Protein AF-A0A7Y2H5V3-F1 (afdb_monomer)

Sequence (68 aa):
VWMRDAFFHNGNLASLEDVLDPQRMEPDYVPTGFKPATVETMAVKGHPFGMDISAKEKEALLAYLKSL

pLDDT: mean 92.51, std 6.37, range [64.88, 98.06]

Mean predicted aligned error: 3.19 Å

Radius of gyration: 12.35 Å; Cα contacts (8 Å, |Δi|>4): 89; chains: 1; bounding box: 25×27×30 Å

Structure (mmCIF, N/CA/C/O backbone):
data_AF-A0A7Y2H5V3-F1
#
_entry.id   AF-A0A7Y2H5V3-F1
#
loop_
_atom_site.group_PDB
_atom_site.id
_atom_site.type_symbol
_atom_site.label_atom_id
_atom_site.label_alt_id
_atom_site.label_comp_id
_atom_site.label_asym_id
_atom_site.label_entity_id
_atom_site.label_seq_id
_atom_site.pdbx_PDB_ins_code
_atom_site.Cartn_x
_atom_site.Cartn_y
_atom_site.Cartn_z
_atom_site.occupancy
_atom_site.B_iso_or_equiv
_atom_site.auth_seq_id
_atom_site.auth_comp_id
_atom_site.auth_asym_id
_atom_site.auth_atom_id
_atom_site.pdbx_PDB_model_num
ATOM 1 N N . VAL A 1 1 ? 0.540 12.938 4.795 1.00 64.88 1 VAL A N 1
ATOM 2 C CA . VAL A 1 1 ? 1.321 11.843 4.127 1.00 64.88 1 VAL A CA 1
ATOM 3 C C . VAL A 1 1 ? 0.719 11.398 2.792 1.00 64.88 1 VAL A C 1
ATOM 5 O O . VAL A 1 1 ? 1.462 11.064 1.879 1.00 64.88 1 VAL A O 1
ATOM 8 N N . TRP A 1 2 ? -0.607 11.420 2.671 1.00 71.31 2 TRP A N 1
ATOM 9 C CA . TRP A 1 2 ? -1.385 10.894 1.544 1.00 71.31 2 TRP A CA 1
ATOM 10 C C . TRP A 1 2 ? -1.346 11.713 0.23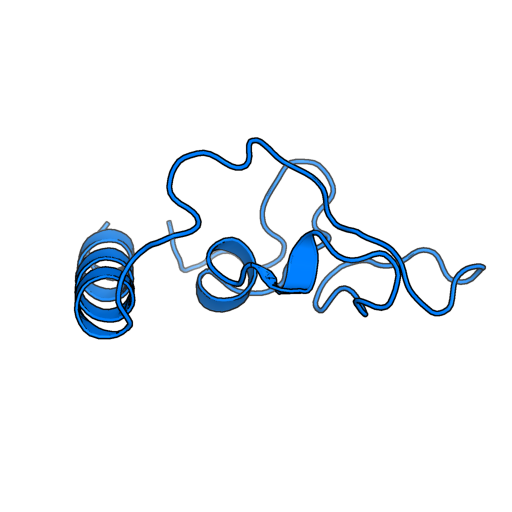8 1.00 71.31 2 TRP A C 1
ATOM 12 O O . TRP A 1 2 ? -1.708 11.177 -0.797 1.00 71.31 2 TRP A O 1
ATOM 22 N N . MET A 1 3 ? -0.893 12.976 0.244 1.00 74.00 3 MET A N 1
ATOM 23 C CA . MET A 1 3 ? -0.718 13.789 -0.982 1.00 74.00 3 MET A CA 1
ATOM 24 C C . MET A 1 3 ? 0.518 13.377 -1.808 1.00 74.00 3 MET A C 1
ATOM 26 O O . MET A 1 3 ? 1.142 14.207 -2.469 1.00 74.00 3 MET A O 1
ATOM 30 N N . ARG A 1 4 ? 0.942 12.117 -1.702 1.00 73.19 4 ARG A N 1
ATOM 31 C CA . ARG A 1 4 ? 2.082 11.564 -2.429 1.00 73.19 4 ARG A CA 1
ATOM 32 C C . ARG A 1 4 ? 1.587 10.365 -3.209 1.00 73.19 4 ARG A C 1
ATOM 34 O O . ARG A 1 4 ? 1.044 9.443 -2.613 1.00 73.19 4 ARG A O 1
ATOM 41 N N . ASP A 1 5 ? 1.849 10.383 -4.503 1.00 79.75 5 ASP A N 1
ATOM 42 C CA . ASP A 1 5 ? 1.822 9.177 -5.314 1.00 79.75 5 ASP A CA 1
ATOM 43 C C . ASP A 1 5 ? 3.155 8.432 -5.137 1.00 79.75 5 ASP A C 1
ATOM 45 O O . ASP A 1 5 ? 4.157 9.025 -4.722 1.00 79.75 5 ASP A O 1
ATOM 49 N N . ALA A 1 6 ? 3.173 7.140 -5.473 1.00 89.50 6 ALA A N 1
ATOM 50 C CA . ALA A 1 6 ? 4.364 6.286 -5.438 1.00 89.50 6 ALA A CA 1
ATOM 51 C C . ALA A 1 6 ? 4.981 6.135 -4.025 1.00 89.50 6 ALA A C 1
ATOM 53 O O . ALA A 1 6 ? 5.986 6.750 -3.664 1.00 89.50 6 ALA A O 1
ATOM 54 N N . PHE A 1 7 ? 4.378 5.261 -3.220 1.00 92.81 7 PHE A N 1
ATOM 55 C CA . PHE A 1 7 ? 4.810 4.922 -1.866 1.00 92.81 7 PHE A CA 1
ATOM 56 C C . PHE A 1 7 ? 6.062 4.030 -1.841 1.00 92.81 7 PHE A C 1
ATOM 58 O O . PHE A 1 7 ? 6.333 3.260 -2.764 1.00 92.81 7 PHE A O 1
ATOM 65 N N . PHE A 1 8 ? 6.787 4.110 -0.716 1.00 91.00 8 PHE A N 1
ATOM 66 C CA . PHE A 1 8 ? 8.104 3.505 -0.468 1.00 91.00 8 PHE A CA 1
ATOM 67 C C . PHE A 1 8 ? 9.235 4.049 -1.359 1.00 91.00 8 PHE A C 1
ATOM 69 O O . PHE A 1 8 ? 9.041 4.920 -2.196 1.00 91.00 8 PHE A O 1
ATOM 76 N N . HIS A 1 9 ? 10.460 3.562 -1.137 1.00 91.25 9 HIS A N 1
ATOM 77 C CA . HIS A 1 9 ? 11.653 4.008 -1.869 1.00 91.25 9 HIS A CA 1
ATOM 78 C C . HIS A 1 9 ? 11.657 3.589 -3.349 1.00 91.25 9 HIS A C 1
ATOM 80 O O . HIS A 1 9 ? 12.402 4.152 -4.143 1.00 91.25 9 HIS A O 1
ATOM 86 N N . ASN A 1 10 ? 10.862 2.578 -3.702 1.00 91.50 10 ASN A N 1
ATOM 87 C CA . ASN A 1 10 ? 10.775 1.999 -5.040 1.00 91.50 10 ASN A CA 1
ATOM 88 C C . ASN A 1 10 ? 9.551 2.493 -5.831 1.00 91.50 10 ASN A C 1
ATOM 90 O O . ASN A 1 10 ? 9.469 2.248 -7.032 1.00 91.50 10 ASN A O 1
ATOM 94 N N . GLY A 1 11 ? 8.612 3.190 -5.179 1.00 94.50 11 GLY A N 1
ATOM 95 C CA . GLY A 1 11 ? 7.450 3.789 -5.829 1.00 94.50 11 GLY A CA 1
ATOM 96 C C . GLY A 1 11 ? 6.472 2.790 -6.450 1.00 94.50 11 GLY A C 1
ATOM 97 O O . GLY A 1 11 ? 5.706 3.168 -7.332 1.00 94.50 11 GLY A O 1
ATOM 98 N N . ASN A 1 12 ? 6.499 1.515 -6.047 1.00 96.75 12 ASN A N 1
ATOM 99 C CA . ASN A 1 12 ? 5.705 0.464 -6.694 1.00 96.75 12 ASN A CA 1
ATOM 100 C C . ASN A 1 12 ? 4.194 0.543 -6.393 1.00 96.75 12 ASN A C 1
ATOM 102 O O . ASN A 1 12 ? 3.407 -0.096 -7.085 1.00 96.75 12 ASN A O 1
ATOM 106 N N . LEU A 1 13 ? 3.774 1.299 -5.377 1.00 96.12 13 LEU A N 1
ATOM 107 C CA . LEU A 1 13 ? 2.377 1.379 -4.934 1.00 96.12 13 LEU A CA 1
ATOM 108 C C . LEU A 1 13 ? 1.876 2.812 -5.077 1.00 96.12 13 LEU A C 1
ATOM 110 O O . LEU A 1 13 ? 2.521 3.732 -4.581 1.00 96.12 13 LEU A O 1
ATOM 114 N N . ALA A 1 14 ? 0.751 3.017 -5.752 1.00 94.94 14 ALA A N 1
ATOM 115 C CA . ALA A 1 14 ? 0.247 4.354 -6.050 1.00 94.94 14 ALA A CA 1
ATOM 116 C C . ALA A 1 14 ? -0.550 4.976 -4.892 1.00 94.94 14 ALA A C 1
ATOM 118 O O . ALA A 1 14 ? -0.573 6.197 -4.775 1.00 94.94 14 ALA A O 1
ATOM 119 N N . SER A 1 15 ? -1.162 4.164 -4.024 1.00 94.00 15 SER A N 1
ATOM 120 C CA . SER A 1 15 ? -2.063 4.636 -2.963 1.00 94.00 15 SER A CA 1
ATOM 121 C C . SER A 1 15 ? -1.753 4.056 -1.575 1.00 94.00 15 SER A C 1
ATOM 123 O O . SER A 1 15 ? -1.039 3.061 -1.432 1.00 94.00 15 SER A O 1
ATOM 125 N N . LEU A 1 16 ? -2.321 4.665 -0.524 1.00 92.69 16 LEU A N 1
ATOM 126 C CA . 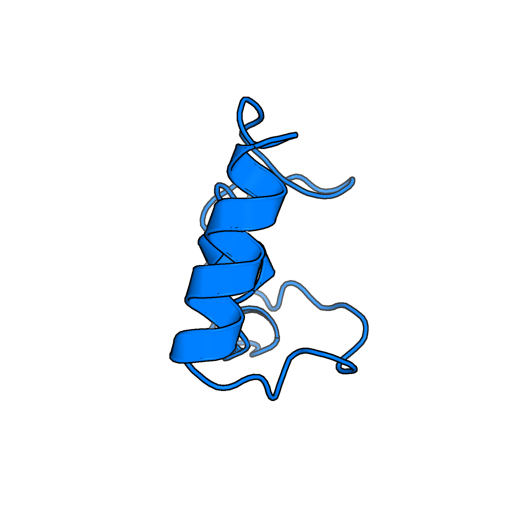LEU A 1 16 ? -2.266 4.112 0.839 1.00 92.69 16 LEU A CA 1
ATOM 127 C C . LEU A 1 16 ? -3.057 2.802 0.949 1.00 92.69 16 LEU A C 1
ATOM 129 O O . LEU A 1 16 ? -2.698 1.914 1.722 1.00 92.69 16 LEU A O 1
ATOM 133 N N . GLU A 1 17 ? -4.133 2.683 0.180 1.00 93.31 17 GLU A N 1
ATOM 134 C CA . GLU A 1 17 ? -4.959 1.489 0.078 1.00 93.31 17 GLU A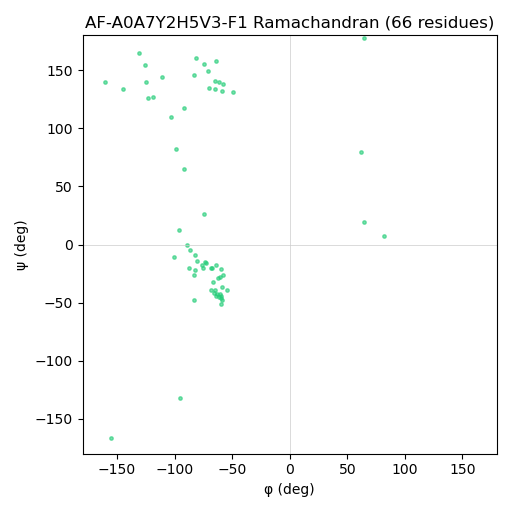 CA 1
ATOM 135 C C . GLU A 1 17 ? -4.138 0.300 -0.433 1.00 93.31 17 GLU A C 1
ATOM 137 O O . GLU A 1 17 ? -4.230 -0.780 0.161 1.00 93.31 17 GLU A O 1
ATOM 142 N N . ASP A 1 18 ? -3.286 0.535 -1.440 1.00 94.38 18 ASP A N 1
ATOM 143 C CA . ASP A 1 18 ? -2.342 -0.452 -1.973 1.00 94.38 18 ASP A CA 1
ATOM 144 C C . ASP A 1 18 ? -1.285 -0.837 -0.933 1.00 94.38 18 ASP A C 1
ATOM 146 O O . ASP A 1 18 ? -0.940 -2.005 -0.806 1.00 94.38 18 ASP A O 1
ATOM 150 N N . VAL A 1 19 ? -0.782 0.119 -0.140 1.00 93.00 19 VAL A N 1
ATOM 151 C CA . VAL A 1 19 ? 0.184 -0.155 0.946 1.00 93.00 19 VAL A CA 1
ATOM 152 C C . VAL A 1 19 ? -0.385 -1.134 1.980 1.00 93.00 19 VAL A C 1
ATOM 154 O O . VAL A 1 19 ? 0.350 -1.988 2.493 1.00 93.00 19 VAL A O 1
ATOM 157 N N . LEU A 1 20 ? -1.684 -1.027 2.264 1.00 93.06 20 LEU A N 1
ATOM 158 C CA . LEU A 1 20 ? -2.413 -1.851 3.232 1.00 93.06 20 LEU A CA 1
ATOM 159 C C . LEU A 1 20 ? -3.146 -3.042 2.587 1.00 93.06 20 LEU A C 1
ATOM 161 O O . LEU A 1 20 ? -4.022 -3.637 3.217 1.00 93.06 20 LEU A O 1
ATOM 165 N N . ASP A 1 21 ? -2.872 -3.371 1.326 1.00 93.38 21 ASP A N 1
ATOM 166 C CA . ASP A 1 21 ? -3.430 -4.553 0.666 1.00 93.38 21 ASP A CA 1
ATOM 16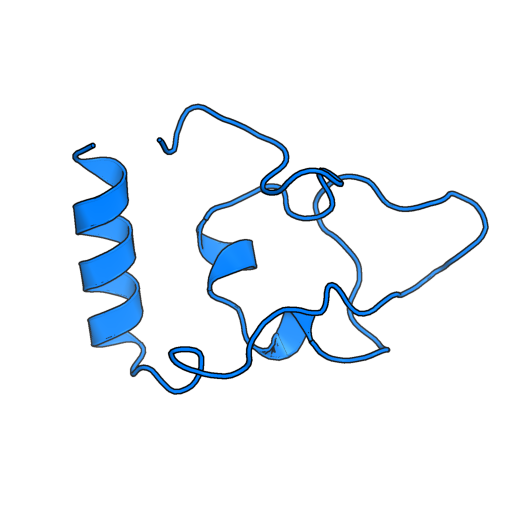7 C C . ASP A 1 21 ? -2.487 -5.761 0.836 1.00 93.38 21 ASP A C 1
ATOM 169 O O . ASP A 1 21 ? -1.352 -5.705 0.356 1.00 93.38 21 ASP A O 1
ATOM 173 N N . PRO A 1 22 ? -2.898 -6.855 1.512 1.00 94.25 22 PRO A N 1
ATOM 174 C CA . PRO A 1 22 ? -2.078 -8.062 1.619 1.00 94.25 22 PRO A CA 1
ATOM 175 C C . PRO A 1 22 ? -1.760 -8.696 0.262 1.00 94.25 22 PRO A C 1
ATOM 177 O O . PRO A 1 22 ? -0.673 -9.263 0.127 1.00 94.25 22 PRO A O 1
ATOM 180 N N . GLN A 1 23 ? -2.619 -8.528 -0.753 1.00 94.62 23 GLN A N 1
ATOM 181 C CA . GLN A 1 23 ? -2.394 -9.085 -2.091 1.00 94.62 23 GLN A CA 1
ATOM 182 C C . GLN A 1 23 ? -1.082 -8.585 -2.704 1.00 94.62 23 GLN A C 1
ATOM 184 O O . GLN A 1 23 ? -0.456 -9.296 -3.484 1.00 94.62 23 GLN A O 1
ATOM 189 N N . ARG A 1 24 ? -0.592 -7.402 -2.303 1.00 95.75 24 ARG A N 1
ATOM 190 C CA . ARG A 1 24 ? 0.684 -6.865 -2.797 1.00 95.75 24 ARG A CA 1
ATOM 191 C C . ARG A 1 24 ? 1.889 -7.758 -2.505 1.00 95.75 24 ARG A C 1
ATOM 193 O O . ARG A 1 24 ? 2.932 -7.586 -3.128 1.00 95.75 24 ARG A O 1
ATOM 200 N N . MET A 1 25 ? 1.795 -8.651 -1.519 1.00 95.06 25 MET A N 1
ATOM 201 C CA . MET A 1 25 ? 2.879 -9.563 -1.142 1.00 95.06 25 MET A CA 1
ATOM 202 C C . MET A 1 25 ? 2.965 -10.789 -2.060 1.00 95.06 25 MET A C 1
ATOM 204 O O . MET A 1 25 ? 3.990 -11.480 -2.048 1.00 95.06 25 MET A O 1
ATOM 208 N N . GLU A 1 26 ? 1.923 -11.034 -2.853 1.00 96.38 26 GLU A N 1
ATOM 209 C CA . GLU A 1 26 ? 1.802 -12.202 -3.713 1.00 96.38 26 GLU A CA 1
ATOM 210 C C . GLU A 1 26 ? 2.536 -12.006 -5.051 1.00 96.38 26 GLU A C 1
ATOM 212 O O . GLU A 1 26 ? 2.628 -10.890 -5.574 1.00 96.38 26 GLU A O 1
ATOM 217 N N . PRO A 1 27 ? 3.120 -13.075 -5.622 1.00 97.12 27 PRO A N 1
ATOM 218 C CA . PRO A 1 27 ? 3.921 -12.986 -6.845 1.00 97.12 27 PRO A CA 1
ATOM 219 C C . PRO A 1 27 ? 3.107 -12.622 -8.097 1.00 97.12 27 PRO A C 1
ATOM 221 O O . PRO A 1 27 ? 3.683 -12.166 -9.087 1.00 97.12 27 PRO A O 1
ATOM 224 N N . ASP A 1 28 ? 1.791 -12.820 -8.062 1.00 97.56 28 ASP A N 1
ATOM 225 C CA . ASP A 1 28 ? 0.852 -12.504 -9.140 1.00 97.56 28 ASP A CA 1
ATOM 226 C C . ASP A 1 28 ? 0.301 -11.067 -9.068 1.00 97.56 28 ASP A C 1
ATOM 228 O O . ASP A 1 28 ? -0.449 -10.647 -9.949 1.00 97.56 28 ASP A O 1
ATOM 232 N N . TYR A 1 29 ? 0.712 -10.277 -8.072 1.00 97.75 29 TYR A N 1
ATOM 233 C CA . TYR A 1 29 ? 0.312 -8.880 -7.953 1.00 97.75 29 TYR A CA 1
ATOM 234 C C . TYR A 1 29 ? 0.850 -8.020 -9.103 1.00 97.75 29 TYR A C 1
ATOM 236 O O . TYR A 1 29 ? 2.002 -8.150 -9.525 1.00 97.75 29 TYR A O 1
ATOM 244 N N . VAL A 1 30 ? 0.031 -7.082 -9.584 1.00 97.56 30 VAL A N 1
ATOM 245 C CA . VAL A 1 30 ? 0.447 -6.054 -10.545 1.00 97.56 30 VAL A CA 1
ATOM 246 C C . VAL A 1 30 ? 0.626 -4.736 -9.787 1.00 97.56 30 VAL A C 1
ATOM 248 O O . VAL A 1 30 ? -0.377 -4.154 -9.375 1.00 97.56 30 VAL A O 1
ATOM 251 N N . PRO A 1 31 ? 1.868 -4.243 -9.602 1.00 96.88 31 PRO A N 1
ATOM 252 C CA . PRO A 1 31 ? 2.112 -2.935 -9.002 1.00 96.88 31 PRO A CA 1
ATOM 253 C C . PRO A 1 31 ? 1.275 -1.828 -9.642 1.00 96.88 31 PRO A C 1
ATOM 255 O O . PRO A 1 31 ? 1.250 -1.690 -10.866 1.00 96.88 31 PRO A O 1
ATOM 258 N N . THR A 1 32 ? 0.616 -1.029 -8.806 1.00 95.94 32 THR A N 1
ATOM 259 C CA . THR A 1 32 ? -0.216 0.102 -9.244 1.00 95.94 32 THR A CA 1
ATOM 260 C C . THR A 1 32 ? 0.603 1.361 -9.532 1.00 95.94 32 THR A C 1
ATOM 262 O O . THR A 1 32 ? 0.147 2.237 -10.263 1.00 95.94 32 THR A O 1
ATOM 265 N N . GLY A 1 33 ? 1.808 1.458 -8.961 1.00 94.62 33 GLY A N 1
ATOM 266 C CA . GLY A 1 33 ? 2.783 2.512 -9.228 1.00 94.62 33 GLY A CA 1
ATOM 267 C C . GLY A 1 33 ? 3.809 2.095 -10.284 1.00 94.62 33 GLY A C 1
ATOM 268 O O . GLY A 1 33 ? 3.477 1.576 -11.348 1.00 94.62 33 GLY A O 1
ATOM 269 N N . PHE A 1 34 ? 5.092 2.324 -9.998 1.00 94.75 34 PHE A N 1
ATOM 270 C CA . PHE A 1 34 ? 6.173 1.883 -10.876 1.00 94.75 34 PHE A CA 1
ATOM 271 C C . PHE A 1 34 ? 6.185 0.353 -11.013 1.00 94.75 34 PHE A C 1
ATOM 273 O O . PHE A 1 34 ? 6.039 -0.375 -10.034 1.00 94.75 34 PHE A O 1
ATOM 280 N N . LYS A 1 35 ? 6.432 -0.144 -12.224 1.00 95.56 35 LYS A N 1
ATOM 281 C CA . LYS A 1 35 ? 6.704 -1.555 -12.515 1.00 95.56 35 LYS A CA 1
ATOM 282 C C . LYS A 1 35 ? 7.733 -1.624 -13.645 1.00 95.56 35 LYS A C 1
ATOM 284 O O . LYS A 1 35 ? 7.559 -0.915 -14.638 1.00 95.56 35 LYS A O 1
ATOM 289 N N . PRO A 1 36 ? 8.788 -2.451 -13.547 1.00 94.75 36 PRO A N 1
ATOM 290 C CA . PRO A 1 36 ? 9.712 -2.639 -14.659 1.00 94.75 36 PRO A CA 1
ATOM 291 C C . PRO A 1 36 ? 8.977 -3.133 -15.913 1.00 94.75 36 PRO A C 1
ATOM 293 O O . PRO A 1 36 ? 8.131 -4.019 -15.835 1.00 94.75 36 PRO A O 1
ATOM 296 N N . ALA A 1 37 ? 9.331 -2.602 -17.085 1.00 94.88 37 ALA A N 1
ATOM 297 C CA . ALA A 1 37 ? 8.677 -2.967 -18.347 1.00 94.88 37 ALA A CA 1
ATOM 298 C C . ALA A 1 37 ? 8.882 -4.442 -18.749 1.00 94.88 37 ALA A C 1
ATOM 300 O O . ALA A 1 37 ? 8.149 -4.962 -19.583 1.00 94.88 37 ALA A O 1
ATOM 301 N N . THR A 1 38 ? 9.877 -5.117 -18.168 1.00 96.94 38 THR A N 1
ATOM 302 C CA . THR A 1 38 ? 10.237 -6.511 -18.460 1.00 96.94 38 THR A CA 1
ATOM 303 C C . THR A 1 38 ? 9.452 -7.543 -17.650 1.00 96.94 38 THR A C 1
ATOM 305 O O . THR A 1 38 ? 9.649 -8.736 -17.871 1.00 96.94 38 THR A O 1
ATOM 308 N N . VAL A 1 39 ? 8.602 -7.122 -16.705 1.00 96.38 39 VAL A N 1
ATOM 309 C CA . VAL A 1 39 ? 7.822 -8.031 -15.849 1.00 96.38 39 VAL A CA 1
ATOM 310 C C . VAL A 1 39 ? 6.331 -7.724 -15.934 1.00 96.38 39 VAL A C 1
ATOM 312 O O . VAL A 1 39 ? 5.918 -6.562 -15.967 1.00 96.38 39 VAL A O 1
ATOM 315 N N . GLU A 1 40 ? 5.498 -8.763 -15.958 1.00 96.62 40 GLU A N 1
ATOM 316 C CA . GLU A 1 40 ? 4.037 -8.622 -15.973 1.00 96.62 40 GLU A CA 1
ATOM 317 C C . GLU A 1 40 ? 3.478 -8.429 -14.563 1.00 96.62 40 GLU A C 1
ATOM 319 O O . GLU A 1 40 ? 2.752 -7.459 -14.328 1.00 96.62 40 GLU A O 1
ATOM 324 N N . THR A 1 41 ? 3.909 -9.273 -13.626 1.00 98.06 41 THR A N 1
ATOM 325 C CA . THR A 1 41 ? 3.552 -9.240 -12.205 1.00 98.06 41 THR A CA 1
ATOM 326 C C . THR A 1 41 ? 4.812 -9.210 -11.345 1.00 98.06 41 THR A C 1
ATOM 328 O O . THR A 1 41 ? 5.887 -9.652 -11.763 1.00 98.06 41 THR A O 1
ATOM 331 N N . MET A 1 42 ? 4.699 -8.661 -10.139 1.00 97.12 42 MET A N 1
ATOM 332 C CA . MET A 1 42 ? 5.719 -8.785 -9.107 1.00 97.12 42 MET A CA 1
ATOM 333 C C . MET A 1 42 ? 5.138 -8.497 -7.723 1.00 97.12 42 MET A C 1
ATOM 335 O O . MET A 1 42 ? 4.412 -7.524 -7.522 1.00 97.12 42 MET A O 1
ATOM 339 N N . ALA A 1 43 ? 5.570 -9.287 -6.744 1.00 96.88 43 ALA A N 1
ATOM 340 C CA . ALA A 1 43 ? 5.318 -8.991 -5.344 1.00 96.88 43 ALA A CA 1
ATOM 341 C C . ALA A 1 43 ? 6.040 -7.701 -4.923 1.00 96.88 43 ALA A C 1
ATOM 343 O O . ALA A 1 43 ? 7.246 -7.538 -5.140 1.00 96.88 43 ALA A O 1
ATOM 344 N N . VAL A 1 44 ? 5.331 -6.829 -4.217 1.00 96.38 44 VAL A N 1
ATOM 345 C CA . VAL A 1 44 ? 5.889 -5.693 -3.482 1.00 96.38 44 VAL A CA 1
ATOM 346 C C . VAL A 1 44 ? 6.006 -6.103 -2.019 1.00 96.38 44 VAL A C 1
ATOM 348 O O . VAL A 1 44 ? 5.133 -5.825 -1.200 1.00 96.38 44 VAL A O 1
ATOM 351 N N . LYS A 1 45 ? 7.087 -6.817 -1.689 1.00 94.12 45 LYS A N 1
ATOM 352 C CA . LYS A 1 45 ? 7.289 -7.389 -0.351 1.00 94.12 45 LYS A CA 1
ATOM 353 C C . LYS A 1 45 ? 7.593 -6.329 0.709 1.00 94.12 45 LYS A C 1
ATOM 355 O O . LYS A 1 45 ? 8.231 -5.313 0.452 1.00 94.12 45 LYS A O 1
ATOM 360 N N . GLY A 1 46 ? 7.172 -6.612 1.934 1.00 90.31 46 GLY A N 1
ATOM 361 C CA . GLY A 1 46 ? 7.517 -5.876 3.145 1.00 90.31 46 GLY A CA 1
ATOM 362 C C . GLY A 1 46 ? 7.386 -6.789 4.360 1.00 90.31 46 GLY A C 1
ATOM 363 O O . GLY A 1 46 ? 7.272 -8.006 4.219 1.00 90.31 46 GLY A O 1
ATOM 364 N N . HIS A 1 47 ? 7.386 -6.212 5.557 1.00 90.69 47 HIS A N 1
ATOM 365 C CA . HIS A 1 47 ? 7.147 -6.992 6.766 1.00 90.69 47 HIS A CA 1
ATOM 366 C C . HIS A 1 47 ? 5.669 -7.444 6.824 1.00 90.69 47 HIS A C 1
ATOM 368 O O . HIS A 1 47 ? 4.799 -6.613 6.563 1.00 90.69 47 HIS A O 1
ATOM 374 N N . PRO A 1 48 ? 5.356 -8.715 7.155 1.00 88.19 48 PRO A N 1
ATOM 375 C CA . PRO A 1 48 ? 3.974 -9.217 7.158 1.00 88.19 48 PRO A CA 1
ATOM 376 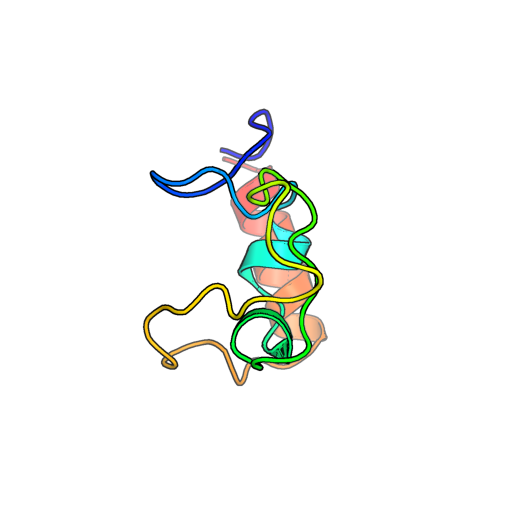C C . PRO A 1 48 ? 3.156 -8.755 8.375 1.00 88.19 48 PRO A C 1
ATOM 378 O O . PRO A 1 48 ? 1.931 -8.821 8.376 1.00 88.19 48 PRO A O 1
ATOM 381 N N . PHE A 1 49 ? 3.827 -8.298 9.432 1.00 89.12 49 PHE A N 1
ATOM 382 C CA . PHE A 1 49 ? 3.161 -7.791 10.633 1.00 89.12 49 PHE A CA 1
ATOM 383 C C . PHE A 1 49 ? 2.239 -6.608 10.317 1.00 89.12 49 PHE A C 1
ATOM 385 O O . PHE A 1 49 ? 2.659 -5.662 9.654 1.00 89.12 49 PHE A O 1
ATOM 392 N N . GLY A 1 50 ? 1.009 -6.652 10.834 1.00 83.62 50 GLY A N 1
ATOM 393 C CA . GLY A 1 50 ? 0.005 -5.607 10.624 1.00 83.62 50 GLY A CA 1
ATOM 394 C C . GLY A 1 50 ? -0.760 -5.697 9.299 1.00 83.62 50 GLY A C 1
ATOM 395 O O . GLY A 1 50 ? -1.519 -4.782 9.001 1.00 83.62 50 GLY A O 1
ATOM 396 N N . MET A 1 51 ? -0.583 -6.773 8.518 1.00 87.88 51 MET A N 1
ATOM 397 C CA . MET A 1 51 ? -1.366 -7.017 7.294 1.00 87.88 51 MET A CA 1
ATOM 398 C C . MET 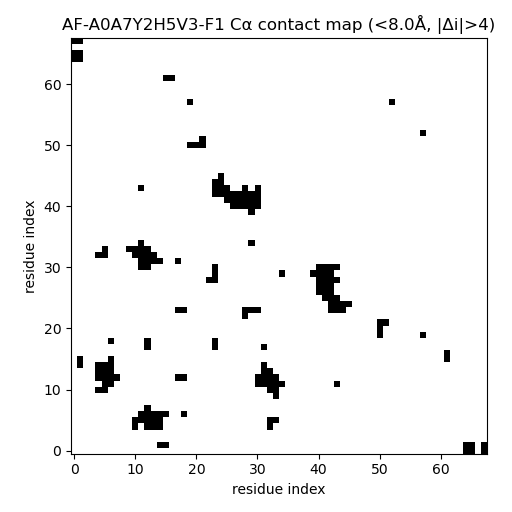A 1 51 ? -2.682 -7.767 7.557 1.00 87.88 51 MET A C 1
ATOM 400 O O . MET A 1 51 ? -3.592 -7.697 6.738 1.00 87.88 51 MET A O 1
ATOM 404 N N . ASP A 1 52 ? -2.794 -8.453 8.697 1.00 89.44 52 ASP A N 1
ATOM 405 C CA . ASP A 1 52 ? -4.014 -9.137 9.148 1.00 89.44 52 ASP A CA 1
ATOM 406 C C . ASP A 1 52 ? -4.854 -8.198 10.029 1.00 89.44 52 ASP A C 1
ATOM 408 O O . ASP A 1 52 ? -4.955 -8.366 11.244 1.00 89.44 52 ASP A O 1
ATOM 412 N N . ILE A 1 53 ? -5.359 -7.122 9.422 1.00 90.50 53 ILE A N 1
ATOM 413 C CA . ILE A 1 53 ? -6.267 -6.164 10.067 1.00 90.50 53 ILE A CA 1
ATOM 414 C C . ILE A 1 53 ? -7.657 -6.277 9.448 1.00 90.50 53 ILE A C 1
ATOM 416 O O . ILE A 1 53 ?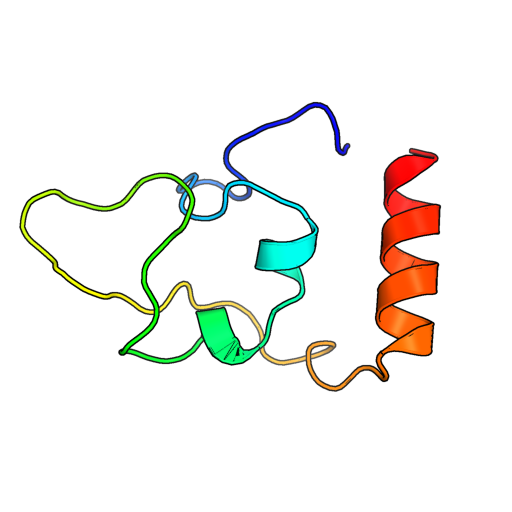 -7.803 -6.484 8.240 1.00 90.50 53 ILE A O 1
ATOM 420 N N . SER A 1 54 ? -8.698 -6.115 10.264 1.00 94.31 54 SER A N 1
ATOM 421 C CA . SER A 1 54 ? -10.073 -6.145 9.762 1.00 94.31 54 SER A CA 1
ATOM 422 C C . SER A 1 54 ? -10.339 -4.985 8.797 1.00 94.31 54 SER A C 1
ATOM 424 O O . SER A 1 54 ? -9.698 -3.934 8.862 1.00 94.31 54 SER A O 1
ATOM 426 N N . ALA A 1 55 ? -11.350 -5.125 7.933 1.00 93.75 55 ALA A N 1
ATOM 427 C CA . ALA A 1 55 ? -11.754 -4.050 7.020 1.00 93.75 55 ALA A CA 1
ATOM 428 C C . ALA A 1 55 ? -12.050 -2.732 7.765 1.00 93.75 55 ALA A C 1
ATOM 430 O O . ALA A 1 55 ? -11.631 -1.661 7.333 1.00 93.75 55 ALA A O 1
ATOM 431 N N . LYS A 1 56 ? -12.682 -2.821 8.942 1.00 96.75 56 LYS A N 1
ATOM 432 C CA . LYS A 1 56 ? -12.983 -1.665 9.796 1.00 96.75 56 LYS A CA 1
ATOM 433 C C . LYS A 1 56 ? -11.721 -0.999 10.350 1.00 96.75 56 LYS A C 1
ATOM 435 O O . LYS A 1 56 ? -11.640 0.226 10.399 1.00 96.75 56 LYS A O 1
ATOM 440 N N . GLU A 1 57 ? -10.739 -1.785 10.781 1.00 96.31 57 GLU A N 1
ATOM 441 C CA . GLU A 1 57 ? -9.453 -1.254 11.250 1.00 96.31 57 GLU A CA 1
ATOM 442 C C . GLU A 1 57 ? -8.658 -0.633 10.101 1.00 96.31 57 GLU A C 1
ATOM 444 O O . GLU A 1 57 ? -8.084 0.441 10.278 1.00 96.31 57 GLU A O 1
ATOM 449 N N . LYS A 1 58 ? -8.684 -1.249 8.911 1.00 94.75 58 LYS A N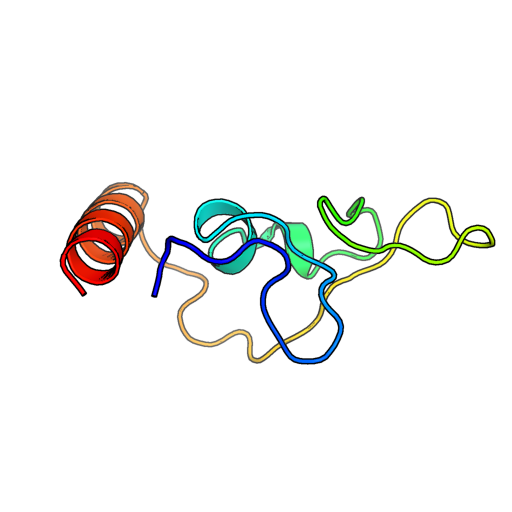 1
ATOM 450 C CA . LYS A 1 58 ? -8.087 -0.689 7.692 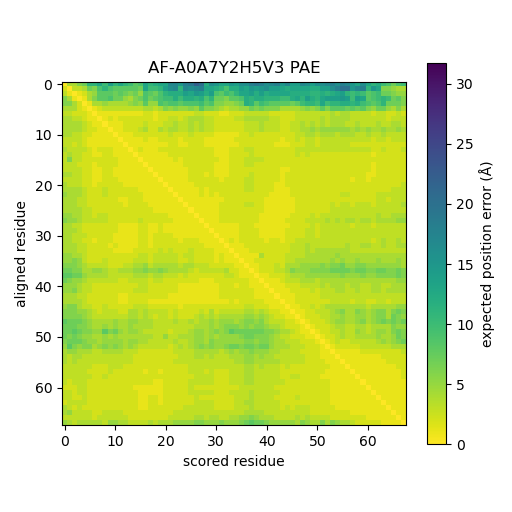1.00 94.75 58 LYS A CA 1
ATOM 451 C C . LYS A 1 58 ? -8.698 0.671 7.351 1.00 94.75 58 LYS A C 1
ATOM 453 O O . LYS A 1 58 ? -7.956 1.624 7.123 1.00 94.75 58 LYS A O 1
ATOM 458 N N . GLU A 1 59 ? -10.025 0.793 7.370 1.00 95.88 59 GLU A N 1
ATOM 459 C CA . GLU A 1 59 ? -10.725 2.067 7.152 1.00 95.88 59 GLU A CA 1
ATOM 460 C C . GLU A 1 59 ? -10.337 3.129 8.188 1.00 95.88 59 GLU A C 1
ATOM 462 O O . GLU A 1 59 ? -10.017 4.264 7.825 1.00 95.88 59 GLU A O 1
ATOM 467 N N . ALA A 1 60 ? -10.311 2.761 9.473 1.00 97.06 60 ALA A N 1
ATOM 468 C CA . ALA A 1 60 ? -9.925 3.671 10.549 1.00 97.06 60 ALA A CA 1
ATOM 469 C C . ALA A 1 60 ? -8.467 4.142 10.412 1.00 97.06 60 ALA A C 1
ATOM 471 O O . ALA A 1 60 ? -8.181 5.331 10.572 1.00 97.06 60 ALA A O 1
ATOM 472 N N . LEU A 1 61 ? -7.549 3.234 10.067 1.00 95.31 61 LEU A N 1
ATOM 473 C CA . LEU A 1 61 ? -6.145 3.558 9.831 1.00 95.31 61 LEU A CA 1
ATOM 474 C C . LEU A 1 61 ? -5.980 4.485 8.621 1.00 95.31 61 LEU A C 1
ATOM 476 O O . LEU A 1 61 ? -5.255 5.474 8.709 1.00 95.31 61 LEU A O 1
ATOM 480 N N . LEU A 1 62 ? -6.681 4.218 7.516 1.00 94.19 62 LEU A N 1
ATOM 481 C CA . LEU A 1 62 ? -6.677 5.096 6.343 1.00 94.19 62 LEU A CA 1
ATOM 482 C C . LEU A 1 62 ? -7.187 6.499 6.689 1.00 94.19 62 LEU A C 1
ATOM 484 O O . LEU A 1 62 ? -6.567 7.483 6.288 1.00 94.19 62 LEU A O 1
ATOM 488 N N . ALA A 1 63 ? -8.280 6.606 7.449 1.00 95.94 63 ALA A N 1
ATOM 489 C CA . ALA A 1 63 ? -8.817 7.892 7.892 1.00 95.94 63 ALA A CA 1
ATOM 490 C C . ALA A 1 63 ? -7.811 8.658 8.764 1.00 95.94 63 ALA A C 1
ATOM 492 O O . ALA A 1 63 ? -7.568 9.844 8.535 1.00 95.94 63 ALA A O 1
ATOM 493 N N . TYR A 1 64 ? -7.173 7.967 9.712 1.00 95.69 64 TYR A N 1
ATOM 494 C CA . TYR A 1 64 ? -6.125 8.552 10.543 1.00 95.69 64 TYR A CA 1
ATOM 495 C C . TYR A 1 64 ? -4.949 9.060 9.696 1.00 95.69 64 TYR A C 1
ATOM 497 O O . TYR A 1 64 ? -4.592 10.233 9.789 1.00 95.69 64 TYR A O 1
ATOM 505 N N . LEU A 1 65 ? -4.398 8.230 8.804 1.00 93.75 65 LEU A N 1
ATOM 506 C CA . LEU A 1 65 ? -3.282 8.611 7.928 1.00 93.75 65 LEU A CA 1
ATOM 507 C C . LEU A 1 65 ? -3.629 9.766 6.974 1.00 93.75 65 LEU A C 1
ATOM 509 O O . LEU A 1 65 ? -2.742 10.535 6.602 1.00 93.75 65 LEU A O 1
ATOM 513 N N . LYS A 1 66 ? -4.904 9.904 6.585 1.00 91.56 66 LYS A N 1
ATOM 514 C CA . LYS A 1 66 ? -5.409 11.018 5.765 1.00 91.56 66 LYS A CA 1
ATOM 515 C C . LYS A 1 66 ? -5.552 12.331 6.548 1.00 91.56 66 LYS A C 1
ATOM 517 O O . LYS A 1 66 ? -5.565 13.397 5.939 1.00 91.56 66 LYS A O 1
ATOM 522 N N . SER A 1 67 ? -5.616 12.276 7.879 1.00 93.50 67 SER A N 1
ATOM 523 C CA . SER A 1 67 ? -5.608 13.471 8.740 1.00 93.50 67 SER A CA 1
ATOM 524 C C . SER A 1 67 ? -4.208 14.038 9.021 1.00 93.50 67 SER A C 1
ATOM 526 O O . SER A 1 67 ? -4.101 15.135 9.564 1.00 93.50 67 SER A O 1
ATOM 528 N N . LEU A 1 68 ? -3.153 13.306 8.635 1.00 91.19 68 LEU A N 1
ATOM 529 C CA . LEU A 1 68 ? -1.739 13.696 8.737 1.00 91.19 68 LEU A CA 1
ATOM 530 C C . LEU A 1 68 ? -1.208 14.255 7.413 1.00 91.19 68 LEU A C 1
ATOM 532 O O . LEU A 1 68 ? -0.328 15.137 7.450 1.00 91.19 68 LEU A O 1
#

Foldseek 3Di:
DFVDAQDDPRRQAGGPVRVLAPCLQDQQDRRPTDDPPVDRGGRPDDDCPPSPDDPVVSVVVRVVVVVD

Solvent-accessible surface area (backbone atoms only — not comparable to full-atom values): 4123 Å² total; per-residue (Å²): 93,67,95,49,69,36,46,74,97,76,20,33,27,40,46,73,68,52,72,70,34,62,63,35,56,35,65,80,22,64,53,72,32,48,68,62,91,91,52,86,48,43,44,62,72,74,81,72,79,85,54,89,58,53,73,68,54,49,52,52,50,52,55,54,48,64,76,86

Secondary structure (DSSP, 8-state):
--S-SSBSTT--B-SHHHHT-GGGGSTT---SS---TT-S--------TT----HHHHHHHHHHHHT-